Protein AF-A0A7X8MF52-F1 (afdb_monomer)

Secondary structure (DSSP, 8-state):
-----SS-----SSHHHHHHHHHHHHTTSEEEEE--TT-SSPEEEEHHHHHHHHHHHHHHT-

Sequence (62 aa):
MKNSDLYEVRPIKDLKDMLDSSVKLFGEKAAFLSKPKGQADYAAITYKQYKSDVDAFGTALM

Foldseek 3Di:
DPPDPPDDDDDAPDPVSVLVVCCVVFVAHFPDFDDDPPDPGTDGQGSVNVVVVVVVVVVVVD

Radius of gyration: 15.99 Å; Cα contacts (8 Å, |Δi|>4): 48; chains: 1; bounding box: 47×40×29 Å

Solvent-accessible surface area (backbone atoms only — not comparable to full-atom values): 3924 Å² total; per-residue (Å²): 133,84,85,66,75,92,59,95,76,83,88,65,91,48,74,65,52,44,50,60,53,44,29,75,77,40,26,88,40,65,70,44,73,43,71,54,91,94,52,92,60,70,47,71,39,25,30,46,55,53,50,51,53,50,51,52,54,53,59,72,74,104

Nearest PDB structures (foldseek):
  5k5l-assembly1_E  TM=2.808E-01  e=4.171E+00  Homo sapiens
  5k5l-assembly1_G  TM=2.962E-01  e=4.835E+00  Homo sapiens
  4m9e-assembly1_A  TM=3.270E-01  e=6.996E+00  Mus musculus
  5keb-assembly1_A  TM=2.555E-01  e=8.110E+00  Mus musculus

Structure (mmCIF, N/CA/C/O backbone):
data_AF-A0A7X8MF52-F1
#
_entry.id   AF-A0A7X8MF52-F1
#
loop_
_atom_site.group_PDB
_atom_site.id
_atom_site.type_symbol
_atom_site.label_atom_id
_atom_site.label_alt_id
_atom_site.label_comp_id
_atom_site.label_asym_id
_atom_site.label_entity_id
_atom_site.label_seq_id
_atom_site.pdbx_PDB_ins_code
_atom_site.Cartn_x
_atom_site.Cartn_y
_atom_site.Cartn_z
_atom_site.occupancy
_atom_site.B_iso_or_equiv
_atom_site.auth_seq_id
_atom_site.auth_comp_id
_atom_site.auth_asym_id
_atom_site.auth_atom_id
_atom_site.pdbx_PDB_model_num
ATOM 1 N N . MET A 1 1 ? 34.583 -19.697 -2.881 1.00 49.25 1 MET A N 1
ATOM 2 C CA . MET A 1 1 ? 33.205 -19.945 -3.359 1.00 49.25 1 MET A CA 1
ATOM 3 C C . MET A 1 1 ? 32.635 -18.623 -3.843 1.00 49.25 1 MET A C 1
ATOM 5 O O . MET A 1 1 ? 32.635 -17.677 -3.067 1.00 49.25 1 MET A O 1
ATOM 9 N N . LYS A 1 2 ? 32.232 -18.511 -5.115 1.00 53.12 2 LYS A N 1
ATOM 10 C CA . LYS A 1 2 ? 31.415 -17.374 -5.562 1.00 53.12 2 LYS A CA 1
ATOM 11 C C . LYS A 1 2 ? 29.989 -17.655 -5.089 1.00 53.12 2 LYS A C 1
ATOM 13 O O . LYS A 1 2 ? 29.383 -18.599 -5.588 1.00 53.12 2 LYS A O 1
ATOM 18 N N . ASN A 1 3 ? 29.495 -16.876 -4.127 1.00 60.75 3 ASN A N 1
ATOM 19 C CA . ASN A 1 3 ? 28.077 -16.826 -3.764 1.00 60.75 3 ASN A CA 1
ATOM 20 C C . ASN A 1 3 ? 27.322 -16.206 -4.944 1.00 60.75 3 ASN A C 1
ATOM 22 O O . ASN A 1 3 ? 27.035 -15.016 -4.946 1.00 60.75 3 ASN A O 1
ATOM 26 N N . SER A 1 4 ? 27.137 -16.993 -6.002 1.00 64.94 4 SER A N 1
ATOM 27 C CA . SER A 1 4 ? 26.253 -16.634 -7.105 1.00 64.94 4 SER A CA 1
ATOM 28 C C . SER A 1 4 ? 24.846 -16.546 -6.527 1.00 64.94 4 SER A C 1
ATOM 30 O O . SER A 1 4 ? 24.475 -17.385 -5.706 1.00 64.94 4 SER A O 1
ATOM 32 N N . ASP A 1 5 ? 24.149 -15.466 -6.862 1.00 71.44 5 ASP A N 1
ATOM 33 C CA . ASP A 1 5 ? 22.928 -14.994 -6.213 1.00 71.44 5 ASP A CA 1
ATOM 34 C C . ASP A 1 5 ? 21.961 -16.144 -5.888 1.00 71.44 5 ASP A C 1
ATOM 36 O O . ASP A 1 5 ? 21.379 -16.762 -6.776 1.00 71.44 5 ASP A O 1
ATOM 40 N N . LEU A 1 6 ? 21.822 -16.461 -4.594 1.00 83.25 6 LEU A N 1
ATOM 41 C CA . LEU A 1 6 ? 21.049 -17.620 -4.119 1.00 83.25 6 LEU A CA 1
ATOM 42 C C . LEU A 1 6 ? 19.542 -17.481 -4.389 1.00 83.25 6 LEU A C 1
ATOM 44 O O . LEU A 1 6 ? 18.812 -18.467 -4.307 1.00 83.25 6 LEU A O 1
ATOM 48 N N . TYR A 1 7 ? 19.085 -16.264 -4.690 1.00 83.12 7 TYR A N 1
ATOM 49 C CA . TYR A 1 7 ? 17.696 -15.927 -4.964 1.00 83.12 7 TYR A CA 1
ATOM 50 C C . TYR A 1 7 ? 17.617 -14.855 -6.043 1.00 83.12 7 TYR A C 1
ATOM 52 O O . TYR A 1 7 ? 18.437 -13.936 -6.084 1.00 83.12 7 TYR A O 1
ATOM 60 N N . GLU A 1 8 ? 1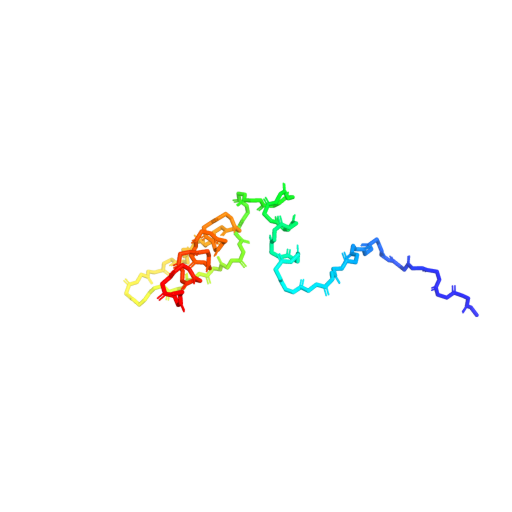6.579 -14.941 -6.871 1.00 85.31 8 GLU A N 1
ATOM 61 C CA . GLU A 1 8 ? 16.222 -13.857 -7.773 1.00 85.31 8 GLU A CA 1
ATOM 62 C C . GLU A 1 8 ? 15.764 -12.653 -6.943 1.00 85.31 8 GLU A C 1
ATOM 64 O O . GLU A 1 8 ? 14.764 -12.705 -6.224 1.00 85.31 8 GLU A O 1
ATOM 69 N N . VAL A 1 9 ? 16.528 -11.566 -7.022 1.00 88.69 9 VAL A N 1
ATOM 70 C CA . VAL A 1 9 ? 16.194 -10.296 -6.383 1.00 88.69 9 VAL A CA 1
ATOM 71 C C . VAL A 1 9 ? 15.846 -9.272 -7.445 1.00 88.69 9 VAL A C 1
ATOM 73 O O . VAL A 1 9 ? 16.486 -9.180 -8.492 1.00 88.69 9 VAL A O 1
ATOM 76 N N . ARG A 1 10 ? 14.839 -8.454 -7.151 1.00 90.38 10 ARG A N 1
ATOM 77 C CA . ARG A 1 10 ? 14.483 -7.318 -7.991 1.00 90.38 10 ARG A CA 1
ATOM 78 C C . ARG A 1 10 ? 15.050 -6.041 -7.368 1.00 90.38 10 ARG A C 1
ATOM 80 O O . ARG A 1 10 ? 14.648 -5.709 -6.251 1.00 90.38 10 ARG A O 1
ATOM 87 N N . PRO A 1 11 ? 15.941 -5.309 -8.056 1.00 92.44 11 PRO A N 1
ATOM 88 C CA . PRO A 1 11 ? 16.430 -4.035 -7.552 1.00 92.44 11 PRO A CA 1
ATOM 89 C C . PRO A 1 11 ? 15.289 -3.013 -7.478 1.00 92.44 11 PRO A C 1
ATOM 91 O O . PRO A 1 11 ? 14.372 -3.018 -8.303 1.00 92.44 11 PRO A O 1
ATOM 94 N N . ILE A 1 12 ? 15.366 -2.138 -6.479 1.00 96.62 12 ILE A N 1
ATOM 95 C CA . ILE A 1 12 ? 14.476 -0.988 -6.298 1.00 96.62 12 ILE A CA 1
ATOM 96 C C . ILE A 1 12 ? 15.331 0.269 -6.181 1.00 96.62 12 ILE A C 1
ATOM 98 O O . ILE A 1 12 ? 16.382 0.251 -5.539 1.00 96.62 12 ILE A O 1
ATOM 102 N N . LYS A 1 13 ? 14.895 1.358 -6.810 1.00 97.25 13 LYS A N 1
ATOM 103 C CA . LYS A 1 13 ? 15.599 2.644 -6.740 1.00 97.25 13 LYS A CA 1
ATOM 104 C C . LYS A 1 13 ? 15.318 3.377 -5.428 1.00 97.25 13 LYS A C 1
ATOM 106 O O . LYS A 1 13 ? 16.220 3.957 -4.832 1.00 97.25 13 LYS A O 1
ATOM 111 N N . ASP A 1 14 ? 14.058 3.371 -5.014 1.00 97.75 14 ASP A N 1
ATOM 112 C CA . ASP A 1 14 ? 13.547 4.059 -3.833 1.00 97.75 14 ASP A CA 1
ATOM 113 C C . ASP A 1 14 ? 12.249 3.386 -3.340 1.00 97.75 14 ASP A C 1
ATOM 115 O O . ASP A 1 14 ? 11.774 2.401 -3.914 1.00 97.75 14 ASP A O 1
ATOM 119 N N . LEU A 1 15 ? 11.675 3.901 -2.249 1.00 96.75 15 LEU A N 1
ATOM 120 C CA . LEU A 1 15 ? 10.449 3.348 -1.664 1.00 96.75 15 LEU A CA 1
ATOM 121 C C . LEU A 1 15 ? 9.224 3.515 -2.572 1.00 96.75 15 LEU A C 1
ATOM 123 O O . LEU A 1 15 ? 8.326 2.672 -2.544 1.00 96.75 15 LEU A O 1
ATOM 127 N N . LYS A 1 16 ? 9.181 4.572 -3.391 1.00 96.62 16 LYS A N 1
ATOM 128 C CA . LYS A 1 16 ? 8.078 4.788 -4.330 1.00 96.62 16 LYS A CA 1
ATOM 129 C C . LYS A 1 16 ? 8.141 3.760 -5.455 1.00 96.62 16 LYS A C 1
ATOM 131 O O . LYS A 1 16 ? 7.132 3.128 -5.755 1.00 96.62 16 LYS A O 1
ATOM 136 N N . ASP A 1 17 ? 9.324 3.542 -6.022 1.00 98.19 17 ASP A N 1
ATOM 137 C CA . ASP A 1 17 ? 9.575 2.501 -7.017 1.00 98.19 17 ASP A CA 1
ATOM 138 C C . ASP A 1 17 ? 9.242 1.113 -6.456 1.00 98.19 17 ASP A C 1
ATOM 140 O O . ASP A 1 17 ? 8.533 0.334 -7.098 1.00 98.19 17 ASP A O 1
ATOM 144 N N . MET A 1 18 ? 9.651 0.820 -5.216 1.00 97.50 18 MET A N 1
ATOM 145 C CA . MET A 1 18 ? 9.267 -0.414 -4.526 1.00 97.50 18 MET A CA 1
ATOM 146 C C . MET A 1 18 ? 7.743 -0.591 -4.463 1.00 97.50 18 MET A C 1
ATOM 148 O O . MET A 1 18 ? 7.249 -1.675 -4.782 1.00 97.50 18 MET A O 1
ATOM 152 N N . LEU A 1 19 ? 6.994 0.443 -4.075 1.00 98.06 19 LEU A N 1
ATOM 153 C CA . LEU A 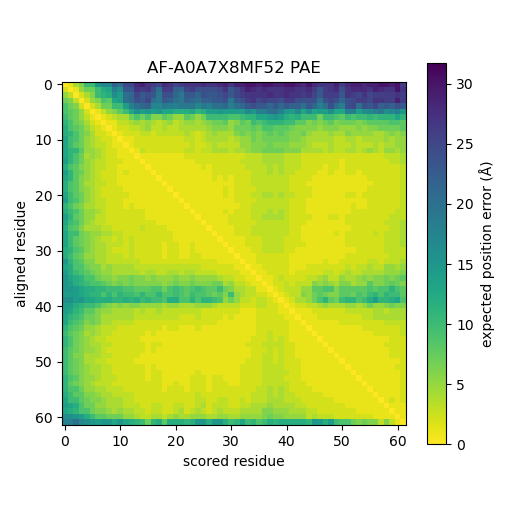1 19 ? 5.537 0.371 -3.958 1.00 98.06 19 LEU A CA 1
ATOM 154 C C . LEU A 1 19 ? 4.857 0.224 -5.325 1.00 98.06 19 LEU A C 1
ATOM 156 O O . LEU A 1 19 ? 4.052 -0.689 -5.511 1.00 98.06 19 LEU A O 1
ATOM 160 N N . ASP A 1 20 ? 5.223 1.055 -6.302 1.00 98.06 20 ASP A N 1
ATOM 161 C CA . ASP A 1 20 ? 4.632 1.040 -7.644 1.00 98.06 20 ASP A CA 1
ATOM 162 C C . ASP 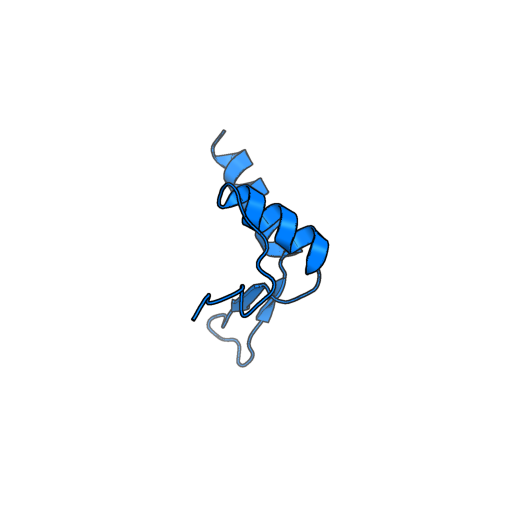A 1 20 ? 4.840 -0.312 -8.346 1.00 98.06 20 ASP A C 1
ATOM 164 O O . ASP A 1 20 ? 3.927 -0.862 -8.967 1.00 98.06 20 ASP A O 1
ATOM 168 N N . SER A 1 21 ? 6.038 -0.882 -8.229 1.00 97.62 21 SER A N 1
ATOM 169 C CA . SER A 1 21 ? 6.352 -2.206 -8.777 1.00 97.62 21 SER A CA 1
ATOM 170 C C . SER A 1 21 ? 5.649 -3.342 -8.028 1.00 97.62 21 SER A C 1
ATOM 172 O O . SER 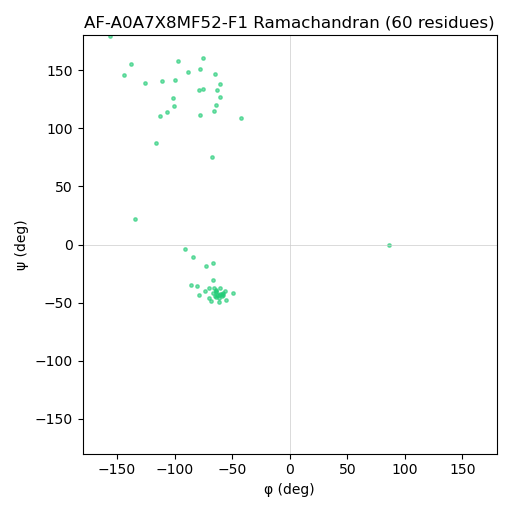A 1 21 ? 5.166 -4.280 -8.664 1.00 97.62 21 SER A O 1
ATOM 174 N N . SER A 1 22 ? 5.519 -3.248 -6.702 1.00 97.69 22 SER A N 1
ATOM 175 C CA . SER A 1 22 ? 4.789 -4.244 -5.905 1.00 97.69 22 SER A CA 1
ATOM 176 C C . SER A 1 22 ? 3.298 -4.258 -6.245 1.00 97.69 22 SER A C 1
ATOM 178 O O . SER A 1 22 ? 2.710 -5.329 -6.352 1.00 97.69 22 SER A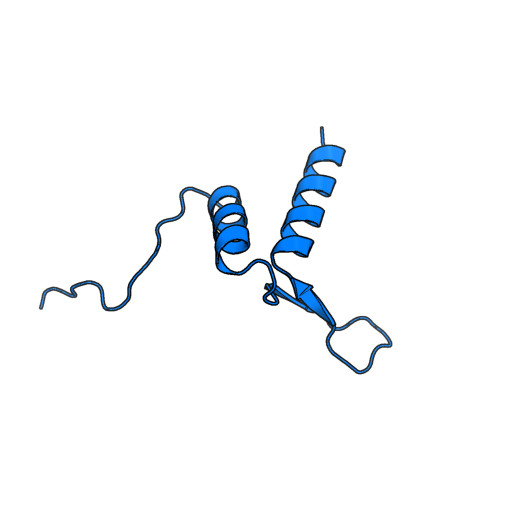 O 1
ATOM 180 N N . VAL A 1 23 ? 2.690 -3.099 -6.514 1.00 98.44 23 VAL A N 1
ATOM 181 C CA . VAL A 1 23 ? 1.286 -3.008 -6.956 1.00 98.44 23 VAL A CA 1
ATOM 182 C C . VAL A 1 23 ? 1.067 -3.681 -8.310 1.00 98.44 23 VAL A C 1
ATOM 184 O O . VAL A 1 23 ? 0.060 -4.364 -8.493 1.00 98.44 23 VAL A O 1
ATOM 187 N N . LYS A 1 24 ? 2.008 -3.535 -9.250 1.00 97.75 24 LYS A N 1
ATOM 188 C CA . LYS A 1 24 ? 1.922 -4.187 -10.568 1.00 97.75 24 LYS A CA 1
ATOM 189 C C . LYS A 1 24 ? 1.966 -5.713 -10.463 1.00 97.75 24 LYS A C 1
ATOM 191 O O . LYS A 1 24 ? 1.235 -6.385 -11.181 1.00 97.75 24 LYS A O 1
ATOM 196 N N . LEU A 1 25 ? 2.808 -6.248 -9.579 1.00 97.25 25 LEU A N 1
ATOM 197 C CA . LEU A 1 25 ? 3.016 -7.693 -9.430 1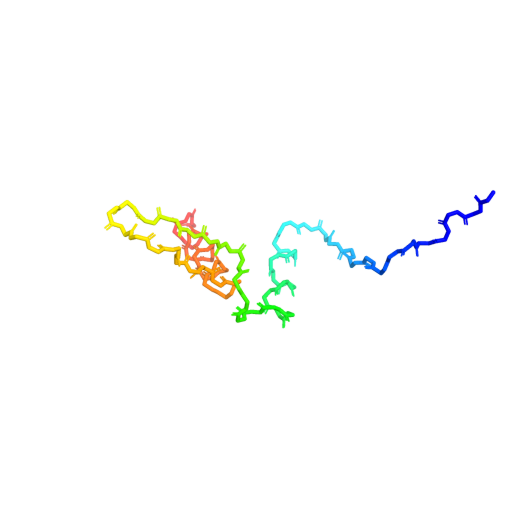.00 97.25 25 LEU A CA 1
ATOM 198 C C . LEU A 1 25 ? 1.996 -8.353 -8.491 1.00 97.25 25 LEU A C 1
ATOM 200 O O . LEU A 1 25 ? 1.593 -9.495 -8.704 1.00 97.25 25 LEU A O 1
ATOM 204 N N . PHE A 1 26 ? 1.582 -7.644 -7.442 1.00 97.75 26 PHE A N 1
ATOM 205 C CA . PHE A 1 26 ? 0.880 -8.209 -6.288 1.00 97.75 26 PHE A CA 1
ATOM 206 C C . PHE A 1 26 ? -0.340 -7.385 -5.868 1.00 97.75 26 PHE A C 1
ATOM 208 O O . PHE A 1 26 ? -0.778 -7.493 -4.729 1.00 97.75 26 PHE A O 1
ATOM 215 N N . GLY A 1 27 ? -0.902 -6.571 -6.764 1.00 98.00 27 GLY A N 1
ATOM 216 C CA . GLY A 1 27 ? -1.913 -5.562 -6.434 1.00 98.00 27 GLY A CA 1
ATOM 217 C C . GLY A 1 27 ? -3.089 -6.044 -5.577 1.00 98.00 27 GLY A C 1
ATOM 218 O O . GLY A 1 27 ? -3.473 -5.342 -4.646 1.00 98.00 27 GLY A O 1
ATOM 219 N N . GLU A 1 28 ? -3.617 -7.239 -5.860 1.00 98.38 28 GLU A N 1
ATOM 220 C CA . GLU A 1 28 ? -4.745 -7.844 -5.124 1.00 98.38 28 GLU A CA 1
ATOM 221 C C . GLU A 1 28 ? -4.329 -8.592 -3.847 1.00 98.38 28 GLU A C 1
ATOM 223 O O . GLU A 1 28 ? -5.176 -8.991 -3.050 1.00 98.38 28 GLU A O 1
ATOM 228 N N . LYS A 1 29 ? -3.029 -8.821 -3.630 1.00 98.38 29 LYS A N 1
ATOM 229 C CA . LYS A 1 29 ? -2.536 -9.481 -2.417 1.00 98.38 29 LYS A CA 1
ATOM 230 C C . LYS A 1 29 ? -2.526 -8.498 -1.249 1.00 98.38 29 LYS A C 1
ATOM 232 O O . LYS A 1 29 ? -2.323 -7.296 -1.426 1.00 98.38 29 LYS A O 1
ATOM 237 N N . ALA A 1 30 ? -2.695 -9.036 -0.045 1.00 98.12 30 ALA A N 1
ATOM 238 C CA . ALA A 1 30 ? -2.542 -8.283 1.191 1.00 98.12 30 ALA A CA 1
ATOM 2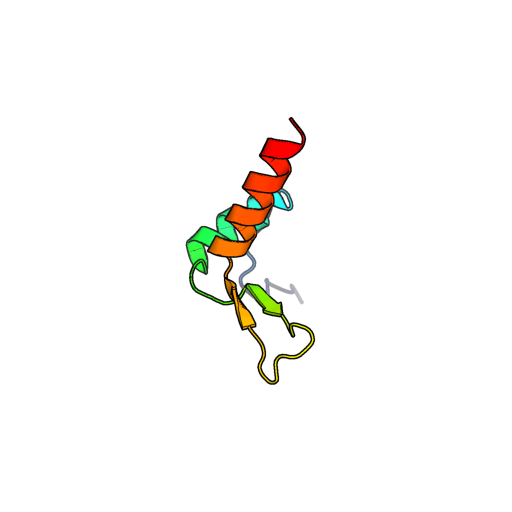39 C C . ALA A 1 30 ? -1.085 -7.811 1.350 1.00 98.12 30 ALA A C 1
ATOM 241 O O . ALA A 1 30 ? -0.172 -8.633 1.410 1.00 98.12 30 ALA A O 1
ATOM 242 N N . ALA A 1 31 ? -0.887 -6.495 1.430 1.00 98.00 31 ALA A N 1
ATOM 243 C CA . ALA A 1 31 ? 0.363 -5.875 1.860 1.00 98.00 31 ALA A CA 1
ATOM 244 C C . ALA A 1 31 ? 0.461 -5.862 3.392 1.00 98.00 31 ALA A C 1
ATOM 246 O O . ALA A 1 31 ? 1.536 -6.062 3.952 1.00 98.00 31 ALA A O 1
ATOM 247 N N . PHE A 1 32 ? -0.679 -5.673 4.065 1.00 98.06 32 PHE A N 1
ATOM 248 C CA . PHE A 1 32 ? -0.783 -5.695 5.521 1.00 98.06 32 PHE A CA 1
ATOM 249 C C . PHE A 1 32 ? -2.033 -6.445 5.976 1.00 98.06 32 PHE A C 1
ATOM 251 O O . PHE A 1 32 ? -3.042 -6.502 5.272 1.00 98.06 32 PHE A O 1
ATOM 258 N N . LEU A 1 33 ? -1.973 -6.970 7.198 1.00 97.88 33 LEU A N 1
ATOM 259 C CA . LEU A 1 33 ? -3.129 -7.449 7.946 1.00 97.88 33 LEU A CA 1
ATOM 260 C C . LEU A 1 33 ? -3.316 -6.527 9.149 1.00 97.88 33 LEU A C 1
ATOM 262 O O . LEU A 1 33 ? -2.496 -6.507 10.066 1.00 97.88 33 LEU A O 1
ATOM 266 N N . SER A 1 34 ? -4.383 -5.739 9.129 1.00 96.38 34 SER A N 1
ATOM 267 C CA . SER A 1 34 ? -4.751 -4.859 10.235 1.00 96.38 34 SER A CA 1
ATOM 268 C C . SER A 1 34 ? -5.644 -5.602 11.226 1.00 96.38 34 SER A C 1
ATOM 270 O O . SER A 1 34 ? -6.417 -6.471 10.830 1.00 96.38 34 SER A O 1
ATOM 272 N N . LYS A 1 35 ? -5.555 -5.264 12.516 1.00 96.56 35 LYS A N 1
ATOM 273 C CA . LYS A 1 35 ? -6.488 -5.743 13.546 1.00 96.56 35 LYS A CA 1
ATOM 274 C C . LYS A 1 35 ? -7.254 -4.551 14.118 1.00 96.56 35 LYS A C 1
ATOM 276 O O . LYS A 1 35 ? -6.789 -3.947 15.089 1.00 96.56 35 LYS A O 1
ATOM 281 N N . PRO A 1 36 ? -8.380 -4.155 13.500 1.00 93.50 36 PRO A N 1
ATOM 282 C CA . PRO A 1 36 ? -9.160 -3.024 13.974 1.00 93.50 36 PRO A CA 1
ATOM 283 C C . PRO A 1 36 ? -9.655 -3.262 15.401 1.00 93.50 36 PRO A C 1
ATOM 285 O O . PRO A 1 36 ? -10.098 -4.357 15.756 1.00 93.50 36 PRO A O 1
ATOM 288 N N . LYS A 1 37 ? -9.595 -2.225 16.241 1.00 94.62 37 LYS A N 1
ATOM 289 C CA . LYS A 1 37 ? -10.089 -2.318 17.617 1.00 94.62 37 LYS A CA 1
ATOM 290 C C . LYS A 1 37 ? -11.583 -2.653 17.598 1.00 94.62 37 LYS A C 1
ATOM 292 O O . LYS A 1 37 ? -12.364 -1.953 16.965 1.00 94.62 37 LYS A O 1
ATOM 297 N N . GLY A 1 38 ? -11.968 -3.704 18.317 1.00 92.56 38 GLY A N 1
ATOM 298 C CA . GLY A 1 38 ? -13.358 -4.164 18.380 1.00 92.56 38 GLY A CA 1
ATOM 299 C C . GLY A 1 38 ? -13.765 -5.130 17.265 1.00 92.56 38 GLY A C 1
ATOM 300 O O . GLY A 1 38 ? -14.894 -5.608 17.293 1.00 92.56 38 GLY A O 1
ATOM 301 N N . GLN A 1 39 ? -12.868 -5.465 16.333 1.00 91.81 39 GLN A N 1
ATOM 302 C CA . GLN A 1 39 ? -13.070 -6.581 15.411 1.00 91.81 39 GLN A CA 1
ATOM 303 C C . GLN A 1 39 ? -12.312 -7.822 15.888 1.00 91.81 39 GLN A C 1
ATOM 305 O O . GLN A 1 39 ? -11.204 -7.730 16.424 1.00 91.81 39 GLN A O 1
ATOM 310 N N . ALA A 1 40 ? -12.941 -8.984 15.714 1.00 89.44 40 ALA A N 1
ATOM 311 C CA . ALA A 1 40 ? -12.334 -10.270 16.040 1.00 89.44 40 ALA A CA 1
ATOM 312 C C . ALA A 1 40 ? -11.261 -10.658 15.009 1.00 89.44 40 ALA A C 1
ATOM 314 O O . ALA A 1 40 ? -10.188 -11.135 15.389 1.00 89.44 40 ALA A O 1
ATOM 315 N N . ASP A 1 41 ? -11.534 -10.383 13.732 1.00 95.88 41 ASP A N 1
ATOM 316 C CA . ASP A 1 41 ? -10.735 -10.844 12.602 1.00 95.88 41 ASP A CA 1
ATOM 317 C C . ASP A 1 41 ? -9.737 -9.796 12.099 1.00 95.88 41 ASP A C 1
ATOM 319 O O . ASP A 1 41 ? -9.879 -8.588 12.311 1.00 95.88 41 ASP A O 1
ATOM 323 N N . TYR A 1 42 ? -8.706 -10.282 11.407 1.00 96.81 42 TYR A N 1
ATOM 324 C CA . TYR A 1 42 ? -7.767 -9.429 10.690 1.00 96.81 42 TYR A CA 1
ATOM 325 C C . TYR A 1 42 ? -8.371 -8.973 9.359 1.00 96.81 42 TYR A C 1
ATOM 327 O O . TYR A 1 42 ? -8.856 -9.788 8.576 1.00 96.81 42 TYR A O 1
ATOM 335 N N . ALA A 1 43 ? -8.266 -7.678 9.070 1.00 96.44 43 ALA A N 1
ATOM 336 C CA . ALA A 1 43 ? -8.678 -7.092 7.803 1.00 96.44 43 ALA A CA 1
ATOM 337 C C . ALA A 1 43 ? -7.459 -6.850 6.904 1.00 96.44 43 ALA A C 1
ATOM 339 O O . ALA A 1 43 ? -6.491 -6.193 7.306 1.00 96.44 43 ALA A O 1
ATOM 340 N N . ALA A 1 44 ? -7.511 -7.376 5.681 1.00 97.62 44 ALA A N 1
ATOM 341 C CA . ALA A 1 44 ? -6.448 -7.215 4.701 1.00 97.62 44 ALA A CA 1
ATOM 342 C C . ALA A 1 44 ? -6.448 -5.810 4.089 1.00 97.62 44 ALA A C 1
ATOM 344 O O . ALA A 1 44 ? -7.477 -5.314 3.637 1.00 97.62 44 ALA A O 1
ATOM 345 N N . ILE A 1 45 ? -5.263 -5.208 4.016 1.00 98.31 45 ILE A N 1
ATOM 346 C CA . ILE A 1 45 ? -4.996 -4.002 3.235 1.00 98.31 45 ILE A CA 1
ATOM 347 C C . ILE A 1 45 ? -4.179 -4.449 2.030 1.00 98.31 45 ILE A C 1
ATOM 349 O O . ILE A 1 45 ? -3.063 -4.951 2.189 1.00 98.31 45 ILE A O 1
ATOM 353 N N . THR A 1 46 ? -4.740 -4.327 0.829 1.00 98.69 46 THR A N 1
ATOM 354 C CA . THR A 1 46 ? -4.069 -4.765 -0.400 1.00 98.69 46 THR A CA 1
ATOM 355 C C . THR A 1 46 ? -2.967 -3.794 -0.813 1.00 98.69 46 THR A C 1
ATOM 357 O O . THR A 1 46 ? -2.968 -2.630 -0.410 1.00 98.69 46 THR A O 1
ATOM 360 N N . TYR A 1 47 ? -2.034 -4.244 -1.656 1.00 98.69 47 TYR A N 1
ATOM 361 C CA . TYR A 1 47 ? -1.037 -3.341 -2.245 1.00 98.69 47 TYR A CA 1
ATOM 362 C C . TYR A 1 47 ? -1.695 -2.182 -3.004 1.00 98.69 47 TYR A C 1
ATOM 364 O O . TYR A 1 47 ? -1.244 -1.043 -2.886 1.00 98.69 47 TYR A O 1
ATOM 372 N N . LYS A 1 48 ? -2.781 -2.449 -3.746 1.00 98.62 48 LYS A N 1
ATOM 373 C CA . LYS A 1 48 ? -3.554 -1.402 -4.431 1.00 98.62 48 LYS A CA 1
ATOM 374 C C . LYS A 1 48 ? -4.149 -0.386 -3.459 1.00 98.62 48 LYS A C 1
ATOM 376 O O . LYS A 1 48 ? -4.005 0.809 -3.703 1.00 98.62 48 LYS A O 1
ATOM 381 N N . GLN A 1 49 ? -4.762 -0.850 -2.367 1.00 98.62 49 GLN A N 1
ATOM 382 C CA . GLN A 1 49 ? -5.316 0.041 -1.347 1.00 98.62 49 GLN A CA 1
ATOM 383 C C . GLN A 1 49 ? -4.215 0.903 -0.729 1.00 98.62 49 GLN A C 1
ATOM 385 O O . GLN A 1 49 ? -4.322 2.124 -0.726 1.00 98.62 49 GLN A O 1
ATOM 390 N N . TYR A 1 50 ? -3.113 0.279 -0.308 1.00 98.38 50 TYR A N 1
ATOM 391 C CA . TYR A 1 50 ? -2.001 0.993 0.307 1.00 98.38 50 TYR A CA 1
ATOM 392 C C . TYR A 1 50 ? -1.421 2.082 -0.606 1.00 98.38 50 TYR A C 1
ATOM 394 O O . TYR A 1 50 ? -1.184 3.202 -0.159 1.00 98.38 50 TYR A O 1
ATOM 402 N N . LYS A 1 51 ? -1.239 1.795 -1.902 1.00 98.50 51 LYS A N 1
ATOM 403 C CA . LYS A 1 51 ? -0.794 2.814 -2.860 1.00 98.50 51 LYS A CA 1
ATOM 404 C C . LYS A 1 51 ? -1.797 3.957 -3.000 1.00 98.50 51 LYS A C 1
ATOM 406 O O . LYS A 1 51 ? -1.376 5.109 -2.999 1.00 98.50 51 LYS A O 1
ATOM 411 N N . SER A 1 52 ? -3.090 3.647 -3.088 1.00 98.62 52 SER A N 1
ATOM 412 C CA . SER A 1 52 ? -4.133 4.674 -3.143 1.00 98.62 52 SER A CA 1
ATOM 413 C C . SER A 1 52 ? -4.081 5.594 -1.920 1.00 98.62 52 SER A C 1
ATOM 415 O O . SER A 1 52 ? -4.188 6.808 -2.069 1.00 98.62 52 SER A O 1
ATOM 417 N N . ASP A 1 53 ? -3.871 5.034 -0.727 1.00 98.31 53 ASP A N 1
ATOM 418 C CA . ASP A 1 53 ? -3.785 5.800 0.520 1.00 98.31 53 ASP A CA 1
ATOM 419 C C . ASP A 1 53 ? -2.540 6.704 0.550 1.00 98.31 53 ASP A C 1
ATOM 421 O O . ASP A 1 53 ? -2.624 7.870 0.938 1.00 98.31 53 ASP A O 1
ATOM 425 N N . VAL A 1 54 ? -1.388 6.193 0.094 1.00 98.00 54 VAL A N 1
ATOM 426 C CA . VAL A 1 54 ? -0.138 6.969 -0.011 1.00 98.00 54 VAL A CA 1
ATOM 427 C C . VAL A 1 54 ? -0.266 8.102 -1.029 1.00 98.00 54 VAL A C 1
ATOM 429 O O . VAL A 1 54 ? 0.140 9.226 -0.735 1.00 98.00 54 VAL A O 1
ATOM 432 N N . ASP A 1 55 ? -0.844 7.836 -2.202 1.00 98.00 55 ASP A N 1
ATOM 433 C CA . ASP A 1 55 ? -1.047 8.849 -3.244 1.00 98.00 55 ASP A CA 1
ATOM 434 C C . ASP A 1 55 ? -2.015 9.951 -2.764 1.00 98.00 55 ASP A C 1
ATOM 436 O O . ASP A 1 55 ? -1.770 11.142 -2.984 1.00 98.00 55 ASP A O 1
ATOM 440 N N . ALA A 1 56 ? -3.087 9.574 -2.054 1.00 98.31 56 ALA A N 1
ATOM 441 C CA . ALA A 1 56 ? -4.035 10.517 -1.461 1.00 98.31 56 ALA A CA 1
ATOM 442 C C . ALA A 1 56 ? -3.379 11.389 -0.379 1.00 98.31 56 ALA A C 1
ATOM 444 O O . ALA A 1 56 ? -3.541 12.610 -0.389 1.00 98.31 56 ALA A O 1
ATOM 445 N N . PHE A 1 57 ? -2.593 10.785 0.519 1.00 97.81 57 PHE A N 1
ATOM 446 C CA . PHE A 1 57 ? -1.841 11.529 1.530 1.00 97.81 57 PHE A CA 1
ATOM 447 C C . PHE A 1 57 ? -0.826 12.485 0.895 1.00 97.81 57 PHE A C 1
ATOM 449 O O . PHE A 1 57 ? -0.754 13.645 1.287 1.00 97.81 57 PHE A O 1
ATOM 456 N N . GLY A 1 58 ? -0.095 12.032 -0.128 1.00 96.69 58 GLY A N 1
ATOM 457 C CA . GLY A 1 58 ? 0.831 12.876 -0.884 1.00 96.69 58 GLY A CA 1
ATOM 458 C C . GLY A 1 58 ? 0.136 14.072 -1.534 1.00 96.69 58 GLY A C 1
ATOM 459 O O . GLY A 1 58 ? 0.637 15.185 -1.433 1.00 96.69 58 GLY A O 1
ATOM 460 N N . THR A 1 59 ? -1.047 13.864 -2.120 1.00 97.44 59 THR A N 1
ATOM 461 C CA . THR A 1 59 ? -1.869 14.943 -2.701 1.00 97.44 59 THR A CA 1
ATOM 462 C C . THR A 1 59 ? -2.275 15.980 -1.652 1.00 97.44 59 THR A C 1
ATOM 464 O O . THR A 1 59 ? -2.293 17.169 -1.947 1.00 97.44 59 THR A O 1
ATOM 467 N N . ALA A 1 60 ? -2.573 15.552 -0.422 1.00 98.12 60 ALA A N 1
ATOM 468 C CA . ALA A 1 60 ? -2.952 16.450 0.669 1.00 98.12 60 ALA A CA 1
ATOM 469 C C . ALA A 1 60 ? -1.783 17.280 1.235 1.00 98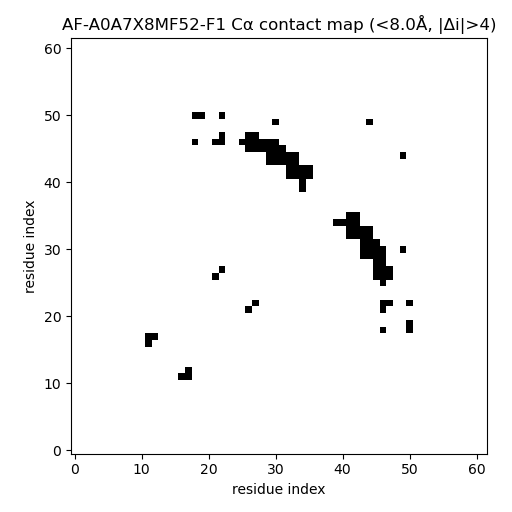.12 60 ALA A C 1
ATOM 471 O O . ALA A 1 60 ? -2.025 18.265 1.928 1.00 98.12 60 ALA A O 1
ATOM 472 N N . LEU A 1 61 ? -0.534 16.877 0.982 1.00 96.81 61 LEU A N 1
ATOM 473 C CA . LEU A 1 61 ? 0.667 17.600 1.415 1.00 96.81 61 LEU A CA 1
ATOM 474 C C . LEU A 1 61 ? 1.182 18.618 0.381 1.00 96.81 61 LEU A C 1
ATOM 476 O O . LEU A 1 61 ? 2.181 19.285 0.659 1.00 96.81 61 LEU A O 1
ATOM 480 N N . MET A 1 62 ? 0.559 18.695 -0.800 1.0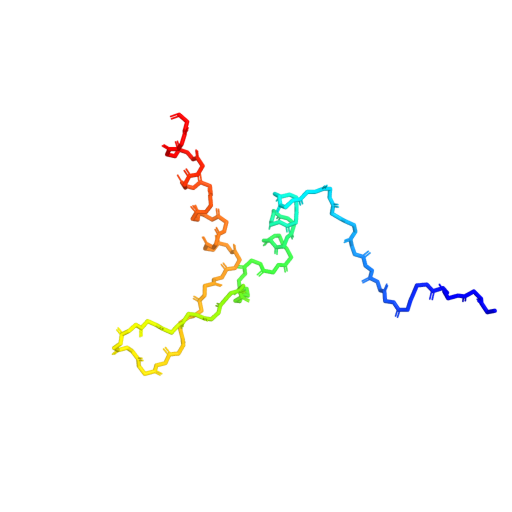0 83.38 62 MET A N 1
ATOM 481 C CA . MET A 1 62 ? 0.919 19.632 -1.873 1.00 83.38 62 MET A CA 1
ATOM 482 C C . MET A 1 62 ? 0.258 21.002 -1.727 1.00 83.38 62 MET A C 1
ATOM 484 O O . MET A 1 62 ? -0.851 21.082 -1.155 1.00 83.38 62 MET A O 1
#

pLDDT: mean 93.0, std 10.79, range [49.25, 98.69]

Mean predicted aligned error: 5.13 Å